Protein AF-A0A3C0WR35-F1 (afdb_monomer_lite)

Secondary structure (DSSP, 8-state):
-HHHHHHHHHHHHHHHHTTS-SSGGG-TTSSHHHHHHTTSS-TTTT-SS-S-SS--TT-

Sequence (59 aa):
EKDLERHVEYIHFNPVKHGLVNSPSDWPYSSFSRFVKEGLYTANWGDGENIWDGVKLME

pLDDT: mean 83.15, std 17.13, range [45.66, 97.0]

Structure (mmCIF, N/CA/C/O backbone):
data_AF-A0A3C0WR35-F1
#
_entry.id   AF-A0A3C0WR35-F1
#
loop_
_atom_site.group_PDB
_atom_site.id
_atom_site.type_symbol
_atom_site.label_atom_id
_atom_site.label_alt_id
_atom_site.label_comp_id
_atom_site.label_asym_id
_atom_site.label_entity_id
_atom_site.label_seq_id
_atom_site.pdbx_PDB_ins_code
_atom_site.Cartn_x
_atom_site.Cartn_y
_atom_site.Cartn_z
_atom_site.occupancy
_atom_site.B_iso_or_equiv
_atom_site.auth_seq_id
_atom_site.auth_comp_id
_atom_site.auth_asym_id
_atom_site.auth_atom_id
_atom_site.pdbx_PDB_model_num
ATOM 1 N N . GLU A 1 1 ? -0.927 12.353 13.040 1.00 65.19 1 GLU A N 1
ATOM 2 C CA . GLU A 1 1 ? -1.757 11.313 12.399 1.00 65.19 1 GLU A CA 1
ATOM 3 C C . GLU A 1 1 ? -1.333 11.082 10.952 1.00 65.19 1 GLU A C 1
ATOM 5 O O . GLU A 1 1 ? -0.709 10.065 10.703 1.00 65.19 1 GLU A O 1
ATOM 10 N N . LYS A 1 2 ? -1.471 12.073 10.059 1.00 77.88 2 LYS A N 1
ATOM 11 C CA . LYS A 1 2 ? -1.059 11.982 8.638 1.00 77.88 2 LYS A CA 1
ATOM 12 C C . LYS A 1 2 ? 0.385 11.537 8.372 1.00 77.88 2 LYS A C 1
ATOM 14 O O . LYS A 1 2 ? 0.659 10.922 7.352 1.00 77.88 2 LYS A O 1
ATOM 19 N N . ASP A 1 3 ? 1.316 11.865 9.267 1.00 86.06 3 ASP A N 1
ATOM 20 C CA . ASP A 1 3 ? 2.711 11.432 9.135 1.00 86.06 3 ASP A CA 1
ATOM 21 C C . ASP A 1 3 ? 2.860 9.906 9.267 1.00 86.06 3 ASP A C 1
ATOM 23 O O . ASP A 1 3 ? 3.546 9.277 8.467 1.00 86.06 3 ASP A O 1
ATOM 27 N N . LEU A 1 4 ? 2.144 9.295 10.218 1.00 87.38 4 LEU A N 1
ATOM 28 C CA . LEU A 1 4 ? 2.154 7.846 10.416 1.00 87.38 4 LEU A CA 1
ATOM 29 C C . LEU A 1 4 ? 1.538 7.125 9.213 1.00 87.38 4 LEU A C 1
ATOM 31 O O . LEU A 1 4 ? 2.101 6.143 8.741 1.00 87.38 4 LEU A O 1
ATOM 35 N N . GLU A 1 5 ? 0.415 7.630 8.701 1.00 87.31 5 GLU A N 1
ATOM 36 C CA . GLU A 1 5 ? -0.259 7.076 7.520 1.00 87.31 5 GLU A CA 1
ATOM 37 C C . GLU A 1 5 ? 0.682 7.047 6.311 1.00 87.31 5 GLU A C 1
ATOM 39 O O . GLU A 1 5 ? 0.890 5.988 5.722 1.00 87.31 5 GLU A O 1
ATOM 44 N N . ARG A 1 6 ? 1.358 8.168 6.025 1.00 87.38 6 ARG A N 1
ATOM 45 C CA . ARG A 1 6 ? 2.342 8.266 4.933 1.00 87.38 6 ARG A CA 1
ATOM 46 C C . ARG A 1 6 ? 3.510 7.302 5.099 1.00 87.38 6 ARG A C 1
ATOM 48 O O . ARG A 1 6 ? 3.947 6.692 4.127 1.00 87.38 6 ARG A O 1
ATOM 55 N N . HIS A 1 7 ? 4.021 7.141 6.319 1.00 89.12 7 HIS A N 1
ATOM 56 C CA . HIS A 1 7 ? 5.092 6.181 6.582 1.00 89.12 7 HIS A CA 1
ATOM 57 C C . HIS A 1 7 ? 4.634 4.740 6.341 1.00 89.12 7 HIS A C 1
ATOM 59 O O . HIS A 1 7 ? 5.387 3.939 5.786 1.00 89.12 7 HIS A O 1
ATOM 65 N N . VAL A 1 8 ? 3.403 4.400 6.725 1.00 92.44 8 VAL A N 1
ATOM 66 C CA . VAL A 1 8 ? 2.843 3.062 6.501 1.00 92.44 8 VAL A CA 1
ATOM 67 C C . VAL A 1 8 ? 2.619 2.805 5.009 1.00 92.44 8 VAL A C 1
ATOM 69 O O . VAL A 1 8 ? 3.005 1.747 4.515 1.00 92.44 8 VAL A O 1
ATOM 72 N N . GLU A 1 9 ? 2.085 3.778 4.271 1.00 92.31 9 GLU A N 1
ATOM 73 C CA . GLU A 1 9 ? 1.976 3.720 2.808 1.00 92.31 9 GLU A CA 1
ATOM 74 C C . GLU A 1 9 ? 3.351 3.547 2.150 1.00 92.31 9 GLU A C 1
ATOM 76 O O . GLU A 1 9 ? 3.539 2.654 1.326 1.00 92.31 9 GLU A O 1
ATOM 81 N N . TYR A 1 10 ? 4.359 4.315 2.571 1.00 90.94 10 TYR A N 1
ATOM 82 C CA . TYR A 1 10 ? 5.725 4.174 2.069 1.00 90.94 10 TYR A CA 1
ATOM 83 C C . TYR A 1 10 ? 6.281 2.759 2.271 1.00 90.94 10 TYR A C 1
ATOM 85 O O . TYR A 1 10 ? 6.834 2.164 1.345 1.00 90.94 10 TYR A O 1
ATOM 93 N N . ILE A 1 11 ? 6.120 2.200 3.474 1.00 93.69 11 ILE A N 1
ATOM 94 C CA . ILE A 1 11 ? 6.608 0.855 3.805 1.00 93.69 11 ILE A CA 1
ATOM 95 C C . ILE A 1 11 ? 5.927 -0.202 2.931 1.00 93.69 11 ILE A C 1
ATOM 97 O O . ILE A 1 11 ? 6.606 -1.100 2.432 1.00 93.69 11 ILE A O 1
ATOM 101 N N . HIS A 1 12 ? 4.614 -0.098 2.716 1.00 94.38 12 HIS A N 1
ATOM 102 C CA . HIS A 1 12 ? 3.880 -1.047 1.881 1.00 94.38 12 HIS A CA 1
ATOM 103 C C . HIS A 1 12 ? 4.165 -0.875 0.383 1.00 94.38 12 HIS A C 1
ATOM 105 O O . HIS A 1 12 ? 4.136 -1.860 -0.350 1.00 94.38 12 HIS A O 1
ATOM 111 N N . PHE A 1 13 ? 4.513 0.332 -0.070 1.00 93.31 13 PHE A N 1
ATOM 112 C CA . PHE A 1 13 ? 4.877 0.596 -1.465 1.0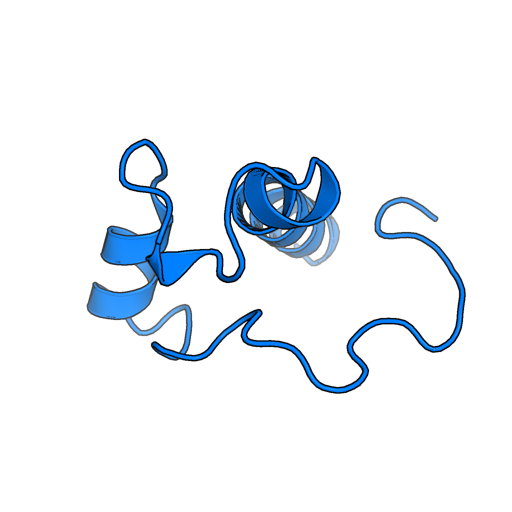0 93.31 13 PHE A CA 1
ATOM 113 C C . PHE A 1 13 ? 6.355 0.309 -1.792 1.00 93.31 13 PHE A C 1
ATOM 115 O O . PHE A 1 13 ? 6.716 0.147 -2.958 1.00 93.31 13 PHE A O 1
ATOM 122 N N . ASN A 1 14 ? 7.234 0.212 -0.790 1.00 92.94 14 ASN A N 1
ATOM 123 C CA . ASN A 1 14 ? 8.673 -0.002 -0.987 1.00 92.94 14 ASN A CA 1
ATOM 124 C C . ASN A 1 14 ? 9.043 -1.166 -1.930 1.00 92.94 14 ASN A C 1
ATOM 126 O O . ASN A 1 14 ? 9.937 -0.970 -2.755 1.00 92.94 14 ASN A O 1
ATOM 130 N N . PRO A 1 15 ? 8.403 -2.349 -1.870 1.00 93.06 15 PRO A N 1
ATOM 131 C CA . PRO A 1 15 ? 8.708 -3.443 -2.793 1.00 93.06 15 PRO A CA 1
ATOM 132 C C . PRO A 1 15 ? 8.503 -3.065 -4.266 1.00 93.06 15 PRO A C 1
ATOM 134 O O . PRO A 1 15 ? 9.327 -3.424 -5.106 1.00 93.06 15 PRO A O 1
ATOM 137 N N . VAL A 1 16 ? 7.466 -2.275 -4.562 1.00 91.38 16 VAL A N 1
ATOM 138 C CA . VAL A 1 16 ? 7.193 -1.743 -5.906 1.00 91.38 16 VAL A CA 1
ATOM 139 C C . VAL A 1 16 ? 8.210 -0.669 -6.272 1.00 91.38 16 VAL A C 1
ATOM 141 O O . VAL A 1 16 ? 8.823 -0.730 -7.335 1.00 91.38 16 VAL A O 1
ATOM 144 N N . LYS A 1 17 ? 8.480 0.276 -5.361 1.00 87.75 17 LYS A N 1
ATOM 145 C CA . LYS A 1 17 ? 9.497 1.327 -5.551 1.00 87.75 17 LYS A CA 1
ATOM 146 C C . LYS A 1 17 ? 10.881 0.756 -5.886 1.00 87.75 17 LYS A C 1
ATOM 148 O O . LYS A 1 17 ? 11.626 1.362 -6.651 1.00 87.75 17 LYS A O 1
ATOM 153 N N . HIS A 1 18 ? 11.233 -0.385 -5.299 1.00 89.75 18 HIS A N 1
ATOM 154 C CA . HIS A 1 18 ? 12.503 -1.071 -5.530 1.00 89.75 18 HIS A CA 1
ATOM 155 C C . HIS A 1 18 ? 12.454 -2.105 -6.669 1.00 89.75 18 HIS A C 1
ATOM 157 O O . HIS A 1 18 ? 13.455 -2.778 -6.905 1.00 89.75 18 HIS A O 1
ATOM 163 N N . GLY A 1 19 ? 11.331 -2.221 -7.387 1.00 90.06 19 GLY A N 1
ATOM 164 C CA . GLY A 1 19 ? 11.185 -3.102 -8.548 1.00 90.06 19 GLY A CA 1
ATOM 165 C C . GLY A 1 19 ? 11.200 -4.595 -8.216 1.00 90.06 19 GLY A C 1
ATOM 166 O O . GLY A 1 19 ? 11.522 -5.406 -9.080 1.00 90.06 19 GLY A O 1
ATOM 167 N N . LEU A 1 20 ? 10.894 -4.970 -6.970 1.00 92.88 20 LEU A N 1
ATOM 168 C CA . LEU A 1 20 ? 10.852 -6.371 -6.538 1.00 92.88 20 LEU A CA 1
ATOM 169 C C . LEU A 1 20 ? 9.559 -7.066 -6.981 1.00 92.88 20 LEU A C 1
ATOM 171 O O . LEU A 1 20 ? 9.557 -8.276 -7.196 1.00 92.88 20 LEU A O 1
ATOM 175 N N . VAL A 1 21 ? 8.474 -6.299 -7.102 1.00 92.56 21 VAL A N 1
ATOM 176 C CA . VAL A 1 21 ? 7.136 -6.738 -7.520 1.00 92.56 21 VAL A CA 1
ATOM 177 C C . VAL A 1 21 ? 6.411 -5.613 -8.262 1.00 92.56 21 VAL A C 1
ATOM 179 O O . VAL A 1 21 ? 6.797 -4.450 -8.147 1.00 92.56 21 VAL A O 1
ATOM 182 N N . ASN A 1 22 ? 5.345 -5.955 -8.990 1.00 90.00 22 ASN A N 1
ATOM 183 C CA . ASN A 1 22 ? 4.531 -4.986 -9.732 1.00 90.00 22 ASN A CA 1
ATOM 184 C C . ASN A 1 22 ? 3.434 -4.338 -8.872 1.00 90.00 22 ASN A C 1
ATOM 186 O O . ASN A 1 22 ? 3.003 -3.231 -9.183 1.00 90.00 22 ASN A O 1
ATOM 190 N N . SER A 1 23 ? 3.012 -5.007 -7.797 1.00 91.94 23 SER A N 1
ATOM 191 C CA . SER A 1 23 ? 2.007 -4.520 -6.852 1.00 91.94 23 SER A CA 1
ATOM 192 C C . SER A 1 23 ? 2.406 -4.801 -5.397 1.00 91.94 23 SER A C 1
ATOM 194 O O . SER A 1 23 ? 3.049 -5.823 -5.130 1.00 91.94 23 SER A O 1
ATOM 196 N N . PRO A 1 24 ? 1.995 -3.967 -4.416 1.00 93.25 24 PRO A N 1
ATOM 197 C CA . PRO A 1 24 ? 2.114 -4.297 -2.996 1.00 93.25 24 PRO A CA 1
ATOM 198 C C . PRO A 1 24 ? 1.430 -5.621 -2.620 1.00 93.25 24 PRO A C 1
ATOM 200 O O . PRO A 1 24 ? 1.895 -6.303 -1.703 1.00 93.25 24 PRO A O 1
ATOM 203 N N . SER A 1 25 ? 0.370 -6.024 -3.337 1.00 93.75 25 SER A N 1
ATOM 204 C CA . SER A 1 25 ? -0.327 -7.296 -3.100 1.00 93.75 25 SER A CA 1
ATOM 205 C C . SER A 1 25 ? 0.530 -8.519 -3.409 1.00 93.75 25 SER A C 1
ATOM 207 O O . SER A 1 25 ? 0.328 -9.575 -2.809 1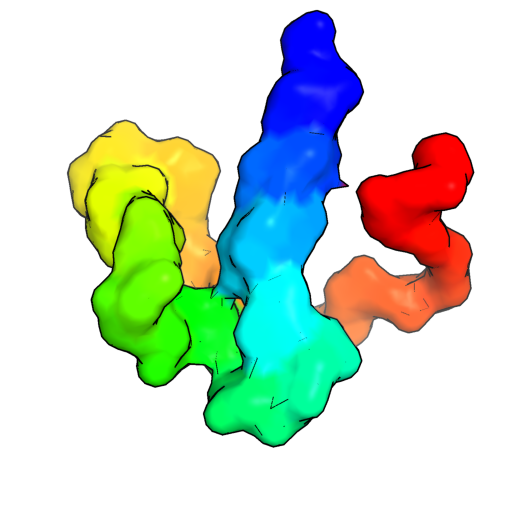.00 93.75 25 SER A O 1
ATOM 209 N N . ASP A 1 26 ? 1.501 -8.371 -4.308 1.00 94.00 26 ASP A N 1
ATOM 210 C CA . ASP A 1 26 ? 2.383 -9.451 -4.745 1.00 94.00 26 ASP A CA 1
ATOM 211 C C . ASP A 1 26 ? 3.537 -9.697 -3.762 1.00 94.00 26 ASP A C 1
ATOM 213 O O . ASP A 1 26 ? 4.288 -10.660 -3.921 1.00 94.00 26 ASP A O 1
ATOM 217 N N . TRP A 1 27 ? 3.709 -8.844 -2.742 1.00 95.06 27 TRP A N 1
ATOM 218 C CA . TRP A 1 27 ? 4.796 -8.965 -1.773 1.00 95.06 27 TRP A CA 1
ATOM 219 C C . TRP A 1 27 ? 4.364 -9.719 -0.501 1.00 95.06 27 TRP A C 1
ATOM 221 O O . TRP A 1 27 ? 3.753 -9.124 0.398 1.00 95.06 27 TRP A O 1
ATOM 231 N N . PRO A 1 28 ? 4.733 -11.009 -0.339 1.00 92.94 28 PRO A N 1
ATOM 232 C CA . PRO A 1 28 ? 4.258 -11.831 0.777 1.00 92.94 28 PRO A CA 1
ATOM 233 C C . PRO A 1 28 ? 4.895 -11.452 2.121 1.00 92.94 28 PRO A C 1
ATOM 235 O O . PRO A 1 28 ? 4.370 -11.805 3.176 1.00 92.94 28 PRO A O 1
ATOM 238 N N . TYR A 1 29 ? 6.019 -10.729 2.103 1.00 95.00 29 TYR A N 1
ATOM 239 C CA . TYR A 1 29 ? 6.784 -10.349 3.293 1.00 95.00 29 TYR A CA 1
ATOM 240 C C . TYR A 1 29 ? 6.401 -8.954 3.815 1.00 95.00 29 TYR A C 1
ATOM 242 O O . TYR A 1 29 ? 7.264 -8.182 4.230 1.00 95.00 29 TYR A O 1
ATOM 250 N N . SER A 1 30 ? 5.112 -8.602 3.768 1.00 94.56 30 SER A N 1
ATOM 251 C CA . SER A 1 30 ? 4.581 -7.357 4.339 1.00 94.56 30 SER A CA 1
ATOM 252 C C . SER A 1 30 ? 3.272 -7.569 5.096 1.00 94.56 30 SER A C 1
ATOM 254 O O . SER A 1 30 ? 2.566 -8.563 4.919 1.00 94.56 30 SER A O 1
ATOM 256 N N . SER A 1 31 ? 2.906 -6.578 5.909 1.00 96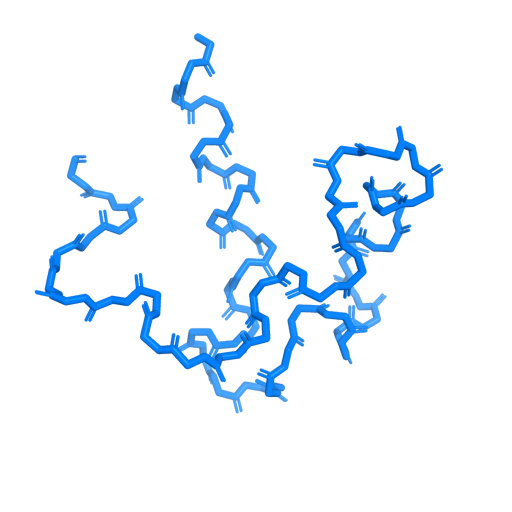.50 31 SER A N 1
ATOM 257 C CA . SER A 1 31 ? 1.585 -6.478 6.533 1.00 96.50 31 SER A CA 1
ATOM 258 C C . SER A 1 31 ? 0.469 -6.042 5.576 1.00 96.50 31 SER A C 1
ATOM 260 O O . SER A 1 31 ? -0.677 -5.966 6.014 1.00 96.50 31 SER A O 1
ATOM 262 N N . PHE A 1 32 ? 0.751 -5.808 4.288 1.00 95.81 32 PHE A N 1
ATOM 263 C CA . PHE A 1 32 ? -0.226 -5.294 3.322 1.00 95.81 32 PHE A CA 1
ATOM 264 C C . PHE A 1 32 ? -1.502 -6.149 3.270 1.00 95.81 32 PHE A C 1
ATOM 266 O O . PHE A 1 32 ? -2.612 -5.637 3.395 1.00 95.81 32 PHE A O 1
ATOM 273 N N . SER A 1 33 ? -1.354 -7.476 3.202 1.00 94.62 33 SER A N 1
ATOM 274 C CA . SER A 1 33 ? -2.498 -8.399 3.163 1.00 94.62 33 SER A CA 1
ATOM 275 C C . SER A 1 33 ? -3.390 -8.321 4.408 1.00 94.62 33 SER A C 1
ATOM 277 O O . SER A 1 33 ? -4.599 -8.536 4.314 1.00 94.62 33 SER A O 1
ATOM 279 N N . ARG A 1 34 ? -2.824 -7.993 5.579 1.00 96.81 34 ARG A N 1
ATOM 280 C CA . ARG A 1 34 ? -3.604 -7.751 6.799 1.00 96.81 34 ARG A CA 1
ATOM 281 C C . ARG A 1 34 ? -4.397 -6.452 6.681 1.00 96.81 34 ARG A C 1
ATOM 283 O O . ARG A 1 34 ? -5.580 -6.455 6.990 1.00 96.81 34 ARG A O 1
ATOM 290 N N . PHE A 1 35 ? -3.775 -5.391 6.173 1.00 95.88 35 PHE A N 1
ATOM 291 C CA . PHE A 1 35 ? -4.421 -4.091 5.980 1.00 95.88 35 PHE A CA 1
ATOM 292 C C . PHE A 1 35 ? -5.590 -4.173 4.992 1.00 95.88 35 PHE A C 1
ATOM 294 O O . PHE A 1 35 ? -6.631 -3.568 5.230 1.00 95.88 35 PHE A O 1
ATOM 301 N N . VAL A 1 36 ? -5.475 -4.989 3.940 1.00 95.44 36 VAL A N 1
ATOM 302 C CA . VAL A 1 36 ? -6.599 -5.273 3.032 1.00 95.44 36 VAL A CA 1
ATOM 303 C C . VAL A 1 36 ? -7.732 -6.008 3.759 1.00 95.44 36 VAL A C 1
ATOM 305 O O . VAL A 1 36 ? -8.892 -5.630 3.633 1.00 95.44 36 VAL A O 1
ATOM 308 N N . LYS A 1 37 ? -7.420 -7.0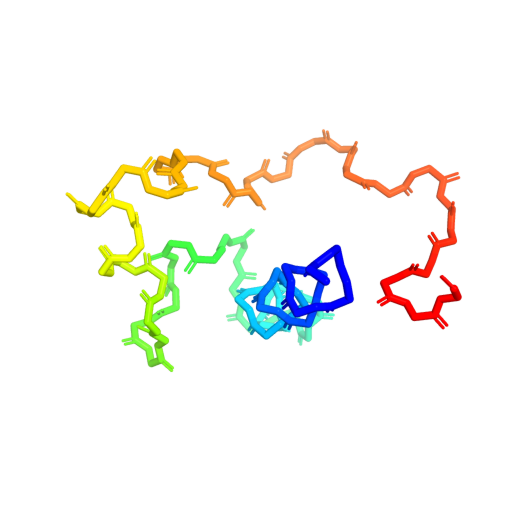33 4.567 1.00 96.69 37 LYS A N 1
ATOM 309 C CA . LYS A 1 37 ? -8.434 -7.782 5.341 1.00 96.69 37 LYS A CA 1
ATOM 310 C C . LYS A 1 37 ? -9.150 -6.924 6.384 1.00 96.69 37 LYS A C 1
ATOM 312 O O . LYS A 1 37 ? -10.320 -7.164 6.662 1.00 96.69 37 LYS A O 1
ATOM 317 N N . GLU A 1 38 ? -8.450 -5.953 6.958 1.00 97.00 38 GLU A N 1
ATOM 318 C CA . GLU A 1 38 ? -8.987 -4.998 7.933 1.00 97.00 38 GLU A CA 1
ATOM 319 C C . GLU A 1 38 ? -9.722 -3.820 7.265 1.00 97.00 38 GLU A C 1
ATOM 321 O O . GLU A 1 38 ? -10.298 -2.989 7.961 1.00 97.00 38 GLU A O 1
ATOM 326 N N . GLY A 1 39 ? -9.737 -3.748 5.927 1.00 95.44 39 GLY A N 1
ATOM 327 C CA . GLY A 1 39 ? -10.404 -2.684 5.169 1.00 95.44 39 GLY A CA 1
ATOM 328 C C . GLY A 1 39 ? -9.654 -1.349 5.160 1.00 95.44 39 GLY A C 1
ATOM 329 O O . GLY A 1 39 ? -10.220 -0.340 4.751 1.00 95.44 39 GLY A O 1
ATOM 330 N N . LEU A 1 40 ? -8.391 -1.336 5.597 1.00 93.50 40 LEU A N 1
ATOM 331 C CA . LEU A 1 40 ? -7.527 -0.153 5.584 1.00 93.50 40 LEU A CA 1
ATOM 332 C C . LEU A 1 40 ? -7.005 0.158 4.175 1.00 93.50 40 LEU A C 1
ATOM 334 O O . LEU A 1 40 ? -6.782 1.320 3.851 1.00 93.50 40 LEU A O 1
ATOM 338 N N . TYR A 1 41 ? -6.842 -0.869 3.337 1.00 93.94 41 TYR A N 1
ATOM 339 C CA . TYR A 1 41 ? -6.505 -0.734 1.921 1.00 93.94 41 TYR A CA 1
ATOM 340 C C . TYR A 1 41 ? -7.502 -1.462 1.032 1.00 93.94 41 TYR A C 1
ATOM 342 O O . TYR A 1 41 ? -8.091 -2.474 1.417 1.00 93.94 41 TYR A O 1
ATOM 350 N N . THR A 1 42 ? -7.629 -0.984 -0.202 1.00 92.25 42 THR A N 1
ATOM 351 C CA . THR A 1 42 ? -8.240 -1.765 -1.274 1.00 92.25 42 THR A CA 1
ATOM 352 C C . THR A 1 42 ? -7.259 -2.832 -1.760 1.00 92.25 42 THR A C 1
ATOM 354 O O . THR A 1 42 ? -6.043 -2.669 -1.670 1.00 92.25 42 THR A O 1
ATOM 357 N N . ALA A 1 43 ? -7.777 -3.939 -2.295 1.00 90.50 43 ALA A N 1
ATOM 358 C CA . ALA A 1 43 ? -6.932 -5.023 -2.802 1.00 90.50 43 ALA A CA 1
ATOM 359 C C . ALA A 1 43 ? -6.017 -4.587 -3.961 1.00 90.50 43 ALA A C 1
ATOM 361 O O . ALA A 1 43 ? -4.956 -5.168 -4.132 1.00 90.50 43 ALA A O 1
ATOM 362 N N . ASN A 1 44 ? -6.428 -3.559 -4.707 1.00 89.69 44 ASN A N 1
ATOM 363 C CA . ASN A 1 44 ? -5.694 -2.959 -5.820 1.00 89.69 44 ASN A CA 1
ATOM 364 C C . ASN A 1 44 ? -4.920 -1.688 -5.426 1.00 89.69 44 ASN A C 1
ATOM 366 O O . ASN A 1 44 ? -4.551 -0.885 -6.285 1.00 89.69 44 ASN A O 1
ATOM 370 N N . TRP A 1 45 ? -4.744 -1.428 -4.126 1.00 91.94 45 TRP A N 1
ATOM 371 C CA . TRP A 1 45 ? -3.960 -0.284 -3.678 1.00 91.94 45 TRP A CA 1
ATOM 372 C C . TRP A 1 45 ? -2.515 -0.445 -4.158 1.00 91.94 45 TRP A C 1
ATOM 374 O O . TRP A 1 45 ? -1.862 -1.442 -3.860 1.00 91.94 45 TRP A O 1
ATOM 384 N N . GLY A 1 46 ? -2.015 0.545 -4.895 1.00 85.50 46 GLY A N 1
ATOM 385 C CA . GLY A 1 46 ? -0.663 0.508 -5.446 1.00 85.50 46 GLY A CA 1
ATOM 386 C C . GLY A 1 46 ? -0.515 -0.238 -6.778 1.00 85.50 46 GLY A C 1
ATOM 387 O O . GLY A 1 46 ? 0.601 -0.260 -7.296 1.00 85.50 46 GLY A O 1
ATOM 388 N N . ASP A 1 47 ? -1.593 -0.788 -7.353 1.00 84.19 47 ASP A N 1
ATOM 389 C CA . ASP A 1 47 ? -1.601 -1.338 -8.717 1.00 84.19 47 ASP A CA 1
ATOM 390 C C . ASP A 1 47 ? -1.529 -0.167 -9.708 1.00 84.19 47 ASP A C 1
ATOM 392 O O . ASP A 1 47 ? -2.422 0.679 -9.761 1.00 84.19 47 ASP A O 1
ATOM 396 N N . GLY A 1 48 ? -0.421 -0.044 -10.434 1.00 68.81 48 GLY A N 1
ATOM 397 C CA . GLY A 1 48 ? -0.124 1.165 -11.199 1.00 68.81 48 GLY A CA 1
ATOM 398 C C . GLY A 1 48 ? -1.072 1.431 -12.372 1.00 68.81 48 GLY A C 1
ATOM 399 O O . GLY A 1 48 ? -1.199 0.594 -13.250 1.00 68.81 48 GLY A O 1
ATOM 400 N N . GLU A 1 49 ? -1.603 2.653 -12.439 1.00 50.03 49 GLU A N 1
ATOM 401 C CA . GLU A 1 49 ? -1.432 3.592 -13.559 1.00 50.03 49 GLU A CA 1
ATOM 402 C C . GLU A 1 49 ? -1.413 5.007 -12.938 1.00 50.03 49 GLU A C 1
ATOM 404 O O . GLU A 1 49 ? -2.405 5.456 -12.375 1.00 50.03 49 GLU A O 1
ATOM 409 N N . ASN A 1 50 ? -0.266 5.698 -12.975 1.00 49.66 50 ASN A N 1
ATOM 410 C CA . ASN A 1 50 ? -0.081 7.082 -12.491 1.00 49.66 50 ASN A CA 1
ATOM 411 C C . ASN A 1 50 ? -0.346 7.365 -10.999 1.00 49.66 50 ASN A C 1
ATOM 413 O O . ASN A 1 50 ? -1.169 8.208 -10.655 1.00 49.66 50 ASN A O 1
ATOM 417 N N . ILE A 1 51 ? 0.430 6.769 -10.090 1.00 50.53 51 ILE A N 1
ATOM 418 C CA . ILE A 1 51 ? 0.433 7.230 -8.683 1.00 50.53 51 ILE A CA 1
ATOM 419 C C . ILE A 1 51 ? 1.441 8.382 -8.454 1.00 50.53 51 ILE A C 1
ATOM 421 O O . ILE A 1 51 ? 1.541 8.910 -7.352 1.00 50.53 51 ILE A O 1
ATOM 425 N N . TRP A 1 52 ? 2.207 8.797 -9.477 1.00 53.59 52 TRP A N 1
ATOM 426 C CA . TRP A 1 52 ? 3.379 9.661 -9.279 1.00 53.59 52 TRP A CA 1
ATOM 427 C C . TRP A 1 52 ? 3.599 10.680 -10.410 1.00 53.59 52 TRP A C 1
ATOM 429 O O . TRP A 1 52 ? 4.563 10.564 -11.162 1.00 53.59 52 TRP A O 1
ATOM 439 N N . ASP A 1 53 ? 2.786 11.740 -10.472 1.00 48.47 53 ASP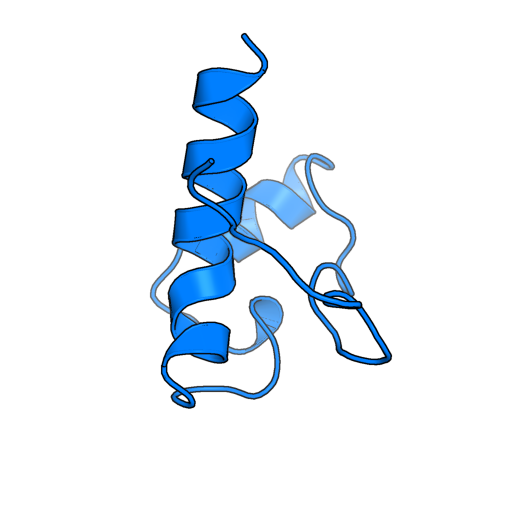 A N 1
ATOM 440 C CA . ASP A 1 53 ? 3.012 12.923 -11.340 1.00 48.47 53 ASP A CA 1
ATOM 441 C C . ASP A 1 53 ? 4.167 13.841 -10.864 1.00 48.47 53 ASP A C 1
ATOM 443 O O . ASP A 1 53 ? 4.249 15.026 -11.182 1.00 48.47 53 ASP A O 1
ATOM 447 N N . GLY A 1 54 ? 5.124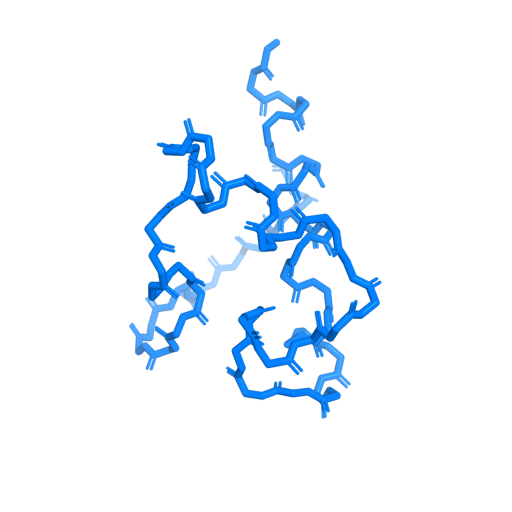 13.283 -10.123 1.00 48.53 54 GLY A N 1
ATOM 448 C CA . GLY A 1 54 ? 6.252 14.010 -9.558 1.00 48.53 54 GLY A CA 1
ATOM 449 C C . GLY A 1 54 ? 6.056 14.352 -8.080 1.00 48.53 54 GLY A C 1
ATOM 450 O O . GLY A 1 54 ? 5.076 14.960 -7.677 1.00 48.53 54 GLY A O 1
ATOM 451 N N . VAL A 1 55 ? 7.087 14.018 -7.300 1.00 51.50 55 VAL A N 1
ATOM 452 C CA . VAL A 1 55 ? 7.344 14.420 -5.904 1.00 51.50 55 VAL A CA 1
ATOM 453 C C . VAL A 1 55 ? 6.810 13.498 -4.785 1.00 51.50 55 VAL A C 1
ATOM 455 O O . VAL A 1 55 ? 5.654 13.504 -4.387 1.00 51.50 55 VAL A O 1
ATOM 458 N N . LYS A 1 56 ? 7.797 12.753 -4.259 1.00 48.19 56 LYS A N 1
ATOM 459 C CA . LYS A 1 56 ? 8.133 12.417 -2.861 1.00 48.19 56 LYS A CA 1
ATOM 460 C C . LYS A 1 56 ? 7.050 11.875 -1.918 1.00 48.19 56 LYS A C 1
ATOM 462 O O . LYS A 1 56 ? 6.355 12.608 -1.233 1.00 48.19 56 LYS A O 1
ATOM 467 N N . LEU A 1 57 ? 7.193 10.581 -1.626 1.00 50.62 57 LEU A N 1
ATOM 468 C CA . LEU A 1 57 ? 6.761 9.956 -0.363 1.00 50.62 57 LEU A CA 1
ATOM 469 C C . LEU A 1 57 ? 7.454 10.514 0.902 1.00 50.62 57 LEU A C 1
ATOM 471 O O . LEU A 1 57 ? 7.200 10.022 1.994 1.00 50.62 57 LEU A O 1
ATOM 475 N N . MET A 1 58 ? 8.353 11.494 0.774 1.00 46.56 58 MET A N 1
ATOM 476 C CA . MET A 1 58 ? 9.097 12.100 1.885 1.00 46.56 58 MET A CA 1
ATOM 477 C C . MET A 1 58 ? 9.466 13.567 1.590 1.00 46.56 58 MET A C 1
ATOM 479 O O . MET A 1 58 ? 10.643 13.936 1.592 1.00 46.56 58 MET A O 1
ATOM 483 N N . GLU A 1 59 ? 8.471 14.391 1.262 1.00 45.66 59 GLU A N 1
ATOM 484 C CA . GLU A 1 59 ? 8.498 15.841 1.518 1.00 45.66 59 GLU A CA 1
ATOM 485 C C . GLU A 1 59 ? 7.308 16.212 2.407 1.00 45.66 59 GLU A C 1
ATOM 487 O O . GLU A 1 59 ? 6.211 15.639 2.202 1.00 45.66 59 GLU A O 1
#

Radius of gyration: 11.23 Å; chains: 1; bounding box: 23×28×26 Å

Foldseek 3Di:
DVLVVLVLLCVLCVCCVVVVDQASLPDPPDCVVVCCVVVVDPSCVRNDDDPPPDDDSPD